Protein AF-A0A377YUH7-F1 (afdb_monomer_lite)

InterPro domains:
  IPR004445 Sodium/glutamate symport carrier protein GltS [PF03616] (2-57)
  IPR004445 Sodium/glutamate symport carrier protein GltS [PTHR36178] (2-55)

Foldseek 3Di:
DDDCDPVNVVVVQVVLLVQLVVVCVVDVVCVVVVPHSSNSSVVVVVVVVVVVVVVVVVVD

Secondary structure (DSSP, 8-state):
-----HHHHHHHHHHHHHHHHHHHHH-HHHHHTT--HHHHHHHHHHHHHHHHHHHHHT--

Organism: Klebsiella pneumoniae (NCBI:txid573)

Radius of gyration: 14.21 Å; chains: 1; bounding box: 28×27×36 Å

pLDDT: mean 81.11, std 10.6, range [49.53, 91.81]

Structure (mmCIF, N/CA/C/O backbone):
data_AF-A0A377YUH7-F1
#
_entry.id   AF-A0A377YUH7-F1
#
loop_
_atom_site.group_PDB
_atom_site.id
_atom_site.type_symbol
_atom_site.label_atom_id
_atom_site.label_alt_id
_atom_site.label_comp_id
_atom_site.label_asym_id
_atom_site.label_entity_id
_atom_site.label_seq_id
_atom_site.pdbx_PDB_ins_code
_atom_site.Cartn_x
_atom_site.Cartn_y
_atom_site.Cartn_z
_atom_site.occupancy
_atom_site.B_iso_or_equiv
_atom_site.auth_seq_id
_atom_site.auth_comp_id
_atom_site.auth_asym_id
_atom_site.auth_atom_id
_atom_site.pdbx_PDB_model_num
ATOM 1 N N . MET A 1 1 ? 9.979 -2.850 -25.481 1.00 49.53 1 MET A N 1
ATOM 2 C CA . MET A 1 1 ? 9.554 -3.918 -24.553 1.00 49.53 1 MET A CA 1
ATOM 3 C C . MET A 1 1 ? 10.177 -3.608 -23.202 1.00 49.53 1 MET A C 1
ATOM 5 O O . MET A 1 1 ? 11.390 -3.666 -23.082 1.00 49.53 1 MET A O 1
ATOM 9 N N . PHE A 1 2 ? 9.383 -3.113 -22.251 1.00 58.88 2 PHE A N 1
ATOM 10 C CA . PHE A 1 2 ? 9.876 -2.785 -20.912 1.00 58.88 2 PHE A CA 1
ATOM 11 C C . PHE A 1 2 ? 10.121 -4.098 -20.166 1.00 58.88 2 PHE A C 1
ATOM 13 O O . PHE A 1 2 ? 9.169 -4.825 -19.891 1.00 58.88 2 PHE A O 1
ATOM 20 N N . HIS A 1 3 ? 11.382 -4.428 -19.893 1.00 63.44 3 HIS A N 1
ATOM 21 C CA . HIS A 1 3 ? 11.713 -5.581 -19.065 1.00 63.44 3 HIS A CA 1
ATOM 22 C C . HIS A 1 3 ? 11.559 -5.146 -17.608 1.00 63.44 3 HIS A C 1
ATOM 24 O O . HIS A 1 3 ?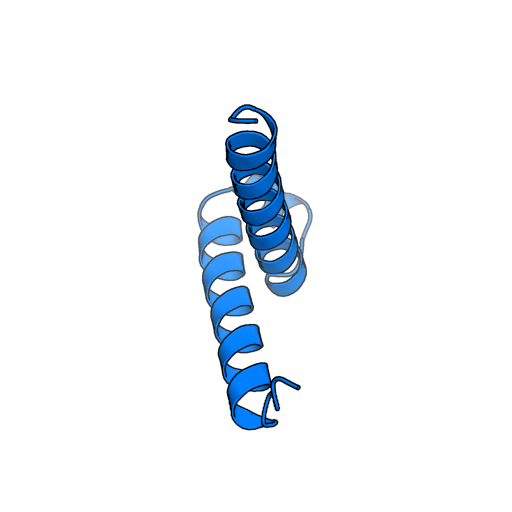 12.385 -4.411 -17.075 1.00 63.44 3 HIS A O 1
ATOM 30 N N . LEU A 1 4 ? 10.441 -5.514 -16.985 1.00 69.81 4 LEU A N 1
ATOM 31 C CA . LEU A 1 4 ? 10.323 -5.401 -15.539 1.00 69.81 4 LEU A CA 1
ATOM 32 C C . LEU A 1 4 ? 11.048 -6.603 -14.947 1.00 69.81 4 LEU A C 1
ATOM 34 O O . LEU A 1 4 ? 10.529 -7.718 -14.956 1.00 69.81 4 LEU A O 1
ATOM 38 N N . ASP A 1 5 ? 12.281 -6.377 -14.510 1.00 83.12 5 ASP A N 1
ATOM 39 C CA . ASP A 1 5 ? 13.031 -7.373 -13.755 1.00 83.12 5 ASP A CA 1
ATOM 40 C C . ASP A 1 5 ? 12.274 -7.723 -12.471 1.00 83.12 5 ASP A C 1
ATOM 42 O O . ASP A 1 5 ? 11.601 -6.871 -11.882 1.00 83.12 5 ASP A O 1
ATOM 46 N N . THR A 1 6 ? 12.425 -8.958 -11.989 1.00 85.88 6 THR A N 1
ATOM 47 C CA . THR A 1 6 ? 11.745 -9.459 -10.781 1.00 85.88 6 THR A CA 1
ATOM 48 C C . THR A 1 6 ? 11.889 -8.506 -9.590 1.00 85.88 6 THR A C 1
ATOM 50 O O . THR A 1 6 ? 10.933 -8.284 -8.848 1.00 85.88 6 THR A O 1
ATOM 53 N N . LEU A 1 7 ? 13.065 -7.885 -9.436 1.00 89.75 7 LEU A N 1
ATOM 54 C CA . LEU A 1 7 ? 13.322 -6.886 -8.397 1.00 89.75 7 LEU A CA 1
ATOM 55 C C . LEU A 1 7 ? 12.497 -5.609 -8.595 1.00 89.75 7 LEU A C 1
ATOM 57 O O . LEU A 1 7 ? 11.944 -5.093 -7.630 1.00 89.75 7 LEU A O 1
ATOM 61 N N . SER A 1 8 ? 12.365 -5.119 -9.827 1.00 86.62 8 SER A N 1
ATOM 62 C CA . SER A 1 8 ? 11.591 -3.913 -10.143 1.00 86.62 8 SER A CA 1
ATOM 63 C C . SER A 1 8 ? 10.101 -4.114 -9.856 1.00 86.62 8 SER A C 1
ATOM 65 O O . SER A 1 8 ? 9.470 -3.281 -9.203 1.00 86.62 8 SER A O 1
ATOM 67 N N . THR A 1 9 ? 9.546 -5.268 -10.236 1.00 91.12 9 THR A N 1
ATOM 68 C CA . THR A 1 9 ? 8.158 -5.625 -9.905 1.00 91.12 9 THR A CA 1
ATOM 69 C C . THR A 1 9 ? 7.953 -5.783 -8.399 1.00 91.12 9 THR A C 1
ATOM 71 O O . THR A 1 9 ? 6.941 -5.322 -7.872 1.00 91.12 9 THR A O 1
ATOM 74 N N . LEU A 1 10 ? 8.909 -6.383 -7.683 1.00 91.81 10 LEU A N 1
ATOM 75 C CA . LEU A 1 10 ? 8.829 -6.536 -6.229 1.00 91.81 10 LEU A CA 1
ATOM 76 C C . LEU A 1 10 ? 8.908 -5.182 -5.504 1.00 91.81 10 LEU A C 1
ATOM 78 O O . LEU A 1 10 ? 8.160 -4.935 -4.556 1.00 91.81 10 LEU A O 1
ATOM 82 N N . VAL A 1 11 ? 9.761 -4.272 -5.979 1.00 91.69 11 VAL A N 1
ATOM 83 C CA . VAL A 1 11 ? 9.839 -2.890 -5.483 1.00 91.69 11 VAL A CA 1
ATOM 84 C C . VAL A 1 11 ? 8.526 -2.153 -5.749 1.00 91.69 11 VAL A C 1
ATOM 86 O O . VAL A 1 11 ? 7.972 -1.540 -4.840 1.00 91.69 11 VAL A O 1
ATOM 89 N N . ALA A 1 12 ? 7.962 -2.265 -6.951 1.00 89.88 12 ALA A N 1
ATOM 90 C CA . ALA A 1 12 ? 6.659 -1.676 -7.250 1.00 89.88 12 ALA A CA 1
ATOM 91 C C . ALA A 1 12 ? 5.559 -2.239 -6.330 1.00 89.88 12 ALA A C 1
ATOM 93 O O . ALA A 1 12 ? 4.800 -1.475 -5.737 1.00 89.88 12 ALA A O 1
ATOM 94 N N . ALA A 1 13 ? 5.508 -3.559 -6.135 1.00 90.06 13 ALA A N 1
ATOM 95 C CA . ALA A 1 13 ? 4.532 -4.203 -5.258 1.00 90.06 13 ALA A CA 1
ATOM 96 C C . ALA A 1 13 ? 4.665 -3.745 -3.795 1.00 90.06 13 ALA A C 1
ATOM 98 O O . ALA A 1 13 ? 3.666 -3.435 -3.145 1.00 90.06 13 ALA A O 1
ATOM 99 N N . THR A 1 14 ? 5.892 -3.648 -3.279 1.00 90.94 14 THR A N 1
ATOM 100 C CA . THR A 1 14 ? 6.149 -3.170 -1.910 1.00 90.94 14 THR A CA 1
ATOM 101 C C . THR A 1 14 ? 5.806 -1.692 -1.729 1.00 90.94 14 THR A C 1
ATOM 103 O O . THR A 1 14 ? 5.245 -1.327 -0.696 1.00 90.94 14 THR A O 1
ATOM 106 N N . LEU A 1 15 ? 6.033 -0.846 -2.737 1.00 90.75 15 LEU A N 1
ATOM 107 C CA . LEU A 1 15 ? 5.567 0.544 -2.728 1.00 90.75 15 LEU A CA 1
ATOM 108 C C . LEU A 1 15 ? 4.038 0.629 -2.661 1.00 90.75 15 LEU A C 1
ATOM 110 O O . LEU A 1 15 ? 3.500 1.368 -1.834 1.00 90.75 15 LEU A O 1
ATOM 114 N N . VAL A 1 16 ? 3.330 -0.160 -3.473 1.00 90.62 16 VAL A N 1
ATOM 115 C CA . VAL A 1 16 ? 1.859 -0.223 -3.445 1.00 90.62 16 VAL A CA 1
ATOM 116 C C . VAL A 1 16 ? 1.352 -0.693 -2.077 1.00 90.62 16 VAL A C 1
ATOM 118 O O . VAL A 1 16 ? 0.416 -0.100 -1.537 1.00 90.62 16 VAL A O 1
ATOM 121 N N . LEU A 1 17 ? 2.000 -1.693 -1.473 1.00 89.31 17 LEU A N 1
ATOM 122 C CA . LEU A 1 17 ? 1.686 -2.177 -0.123 1.00 89.31 17 LEU A CA 1
ATOM 123 C C . LEU A 1 17 ? 1.875 -1.092 0.948 1.00 89.31 17 LEU A C 1
ATOM 125 O O . LEU A 1 17 ? 0.996 -0.899 1.791 1.00 89.31 17 LEU A O 1
ATOM 129 N N . LEU A 1 18 ? 2.990 -0.356 0.913 1.00 89.44 18 LEU A N 1
ATOM 130 C CA . LEU A 1 18 ? 3.263 0.735 1.856 1.00 89.44 18 LEU A CA 1
ATOM 131 C C . LEU A 1 18 ? 2.230 1.865 1.737 1.00 89.44 18 LEU A C 1
ATOM 133 O O . LEU A 1 18 ? 1.748 2.376 2.753 1.00 89.44 18 LEU A O 1
ATOM 137 N N . LEU A 1 19 ? 1.846 2.223 0.510 1.00 87.12 19 LEU A N 1
ATOM 138 C CA . LEU A 1 19 ? 0.795 3.211 0.254 1.00 87.12 19 LEU A CA 1
ATOM 139 C C . LEU A 1 19 ? -0.571 2.727 0.759 1.00 87.12 19 LEU A C 1
ATOM 141 O O . LEU A 1 19 ? -1.279 3.481 1.434 1.00 87.12 19 LEU A O 1
ATOM 145 N N . GLY A 1 20 ? -0.909 1.461 0.503 1.00 86.31 20 GLY A N 1
ATOM 146 C CA . GLY A 1 20 ? -2.126 0.823 1.002 1.00 86.31 20 GLY A CA 1
ATOM 147 C C . GLY A 1 20 ? -2.208 0.832 2.526 1.00 86.31 20 GLY A C 1
ATOM 148 O O . GLY A 1 20 ? -3.241 1.199 3.086 1.00 86.31 20 GLY A O 1
ATOM 149 N N . ARG A 1 21 ? -1.097 0.546 3.212 1.00 86.12 21 ARG A N 1
ATOM 150 C CA . ARG A 1 21 ? -1.014 0.595 4.679 1.00 86.12 21 ARG A CA 1
ATOM 151 C C . ARG A 1 21 ? -1.288 1.989 5.230 1.00 86.12 21 ARG A C 1
ATOM 153 O O . ARG A 1 21 ? -2.083 2.126 6.161 1.00 86.12 21 ARG A O 1
ATOM 160 N N . LYS A 1 22 ? -0.688 3.029 4.643 1.00 84.00 22 LYS A N 1
ATOM 161 C CA . LYS A 1 22 ? -0.941 4.419 5.056 1.00 84.00 22 LYS A CA 1
ATOM 162 C C . LYS A 1 22 ? -2.419 4.790 4.882 1.00 84.00 22 LYS A C 1
ATOM 164 O O . LYS A 1 22 ? -2.993 5.443 5.755 1.00 84.00 22 LYS A O 1
ATOM 169 N N . LEU A 1 23 ? -3.047 4.346 3.791 1.00 82.81 23 LEU A N 1
ATOM 170 C CA . LEU A 1 23 ? -4.464 4.600 3.525 1.00 82.81 23 LEU A CA 1
ATOM 171 C C . LEU A 1 23 ? -5.377 3.885 4.530 1.00 82.81 23 LEU A C 1
ATOM 173 O O . LEU A 1 23 ? -6.245 4.530 5.112 1.00 82.81 23 LEU A O 1
ATOM 177 N N . VAL A 1 24 ? -5.163 2.588 4.776 1.00 84.19 24 VAL A N 1
ATOM 178 C CA . VAL A 1 24 ? -5.949 1.799 5.747 1.00 84.19 24 VAL A CA 1
ATOM 179 C C . VAL A 1 24 ? -5.821 2.370 7.162 1.00 84.19 24 VAL A C 1
ATOM 181 O O . VAL A 1 24 ? -6.791 2.371 7.918 1.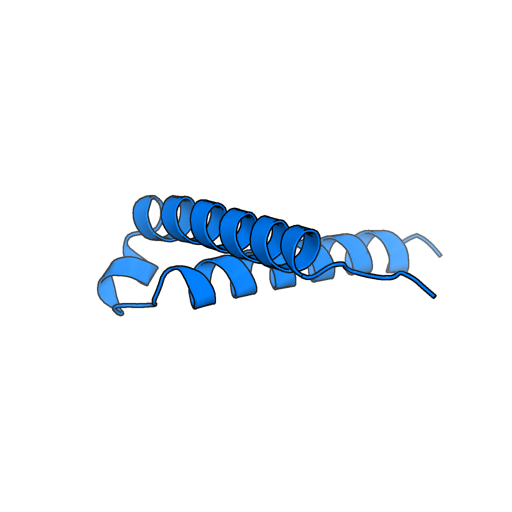00 84.19 24 VAL A O 1
ATOM 184 N N . GLN A 1 25 ? -4.647 2.899 7.521 1.00 81.00 25 GLN A N 1
ATOM 185 C CA . GLN A 1 25 ? -4.437 3.573 8.805 1.00 81.00 25 GLN A CA 1
ATOM 186 C C . GLN A 1 25 ? -5.132 4.938 8.893 1.00 81.00 25 GLN A C 1
ATOM 188 O O . GLN A 1 25 ? -5.590 5.311 9.969 1.00 81.00 25 GLN A O 1
ATOM 193 N N . THR A 1 26 ? -5.223 5.670 7.780 1.00 80.44 26 THR A N 1
ATOM 194 C CA . THR A 1 26 ? -5.847 7.003 7.734 1.00 80.44 26 THR A CA 1
ATOM 195 C C . THR A 1 26 ? -7.373 6.917 7.652 1.00 80.44 26 THR A C 1
ATOM 197 O O . THR A 1 26 ?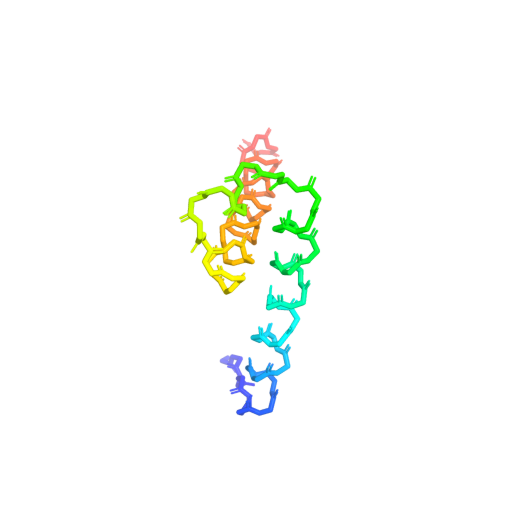 -8.068 7.756 8.220 1.00 80.44 26 THR A O 1
ATOM 200 N N . VAL A 1 27 ? -7.914 5.906 6.963 1.00 81.75 27 VAL A N 1
ATOM 201 C CA . VAL A 1 27 ? -9.353 5.757 6.731 1.00 81.75 27 VAL A CA 1
ATOM 202 C C . VAL A 1 27 ? -9.907 4.599 7.578 1.00 81.75 27 VAL A C 1
ATOM 204 O O . VAL A 1 27 ? -9.833 3.437 7.166 1.00 81.75 27 VAL A O 1
ATOM 207 N N . PRO A 1 28 ? -10.536 4.882 8.737 1.00 72.56 28 PRO A N 1
ATOM 208 C CA . PRO A 1 28 ? -11.029 3.850 9.655 1.00 72.56 28 PRO A CA 1
ATOM 209 C C . PRO A 1 28 ? -12.127 2.962 9.048 1.00 72.56 28 PRO A C 1
ATOM 211 O O . PRO A 1 28 ? -12.363 1.860 9.540 1.00 72.56 28 PRO A O 1
ATOM 214 N N . PHE A 1 29 ? -12.764 3.395 7.954 1.00 75.69 29 PHE A N 1
ATOM 215 C CA . PHE A 1 29 ? -13.705 2.584 7.182 1.00 75.69 29 PHE A CA 1
ATOM 216 C C . PHE A 1 29 ? -13.033 1.345 6.571 1.00 75.69 29 PHE A C 1
ATOM 218 O O . PHE A 1 29 ? -13.545 0.244 6.740 1.00 75.69 29 PHE A O 1
ATOM 225 N N . LEU A 1 30 ? -11.853 1.474 5.947 1.00 73.62 30 LEU A N 1
ATOM 226 C CA . LEU A 1 30 ? -11.150 0.315 5.372 1.00 73.62 30 LEU A CA 1
ATOM 227 C C . LEU A 1 30 ? -10.704 -0.676 6.454 1.00 73.62 30 LEU A C 1
ATOM 229 O O . LEU A 1 30 ? -10.771 -1.888 6.253 1.00 73.62 30 LEU A O 1
ATOM 233 N N . LYS A 1 31 ? -10.325 -0.160 7.629 1.00 70.75 31 LYS A N 1
ATOM 234 C CA . LYS A 1 31 ? -9.984 -0.971 8.802 1.00 70.75 31 LYS A CA 1
ATOM 235 C C . LYS A 1 31 ? -11.199 -1.716 9.372 1.00 70.75 31 LYS A C 1
ATOM 237 O O . LYS A 1 31 ? -11.061 -2.852 9.810 1.00 70.75 31 LYS A O 1
ATOM 242 N N . LYS A 1 32 ? -12.388 -1.101 9.346 1.00 76.19 32 LYS A N 1
ATOM 243 C CA . LYS A 1 32 ? -13.644 -1.685 9.852 1.00 76.19 32 LYS A CA 1
ATOM 244 C C . LYS A 1 32 ? -14.115 -2.898 9.041 1.00 76.19 32 LYS A C 1
ATOM 246 O O . LYS A 1 32 ? -14.730 -3.789 9.614 1.00 76.19 32 LYS A O 1
ATOM 251 N N . TYR A 1 33 ? -13.814 -2.940 7.743 1.00 79.31 33 TYR A N 1
ATOM 252 C CA . TYR A 1 33 ? -14.160 -4.056 6.850 1.00 79.31 33 TYR A CA 1
ATOM 253 C C . TYR A 1 33 ? -12.998 -5.035 6.609 1.00 79.31 33 TYR A C 1
ATOM 255 O O . TYR A 1 33 ? -13.085 -5.864 5.708 1.00 79.31 33 TYR A O 1
ATOM 263 N N . THR A 1 34 ? -11.912 -4.948 7.391 1.00 70.25 34 THR A N 1
ATOM 264 C CA . THR A 1 34 ? -10.721 -5.812 7.260 1.00 70.25 34 THR A CA 1
ATOM 265 C C . THR A 1 34 ? -10.178 -5.841 5.825 1.00 70.25 34 THR A C 1
ATOM 267 O O . THR A 1 34 ? -9.710 -6.872 5.347 1.00 70.25 34 THR A O 1
ATOM 270 N N . ILE A 1 35 ? -10.249 -4.714 5.101 1.00 79.38 35 ILE A N 1
ATOM 271 C CA . ILE A 1 35 ? -9.711 -4.670 3.739 1.00 79.38 35 ILE A CA 1
ATOM 272 C C . ILE A 1 35 ? -8.184 -4.788 3.837 1.00 79.38 35 ILE A C 1
ATOM 274 O O . ILE A 1 35 ? -7.560 -3.938 4.481 1.00 79.38 35 ILE A O 1
ATOM 278 N N . PRO A 1 36 ? -7.572 -5.817 3.222 1.00 79.25 36 PRO A N 1
ATOM 279 C CA . PRO A 1 36 ? -6.134 -6.024 3.307 1.00 79.25 36 PRO A CA 1
ATOM 280 C C . PRO A 1 36 ? -5.382 -4.870 2.631 1.00 79.25 36 PRO A C 1
ATOM 282 O O . PRO A 1 36 ? -5.810 -4.352 1.593 1.00 79.25 36 PRO A O 1
ATOM 285 N N . GLU A 1 37 ? -4.236 -4.483 3.199 1.00 81.94 37 GLU A N 1
ATOM 286 C CA . GLU A 1 37 ? -3.404 -3.385 2.688 1.00 81.94 37 GLU A CA 1
ATOM 287 C C . GLU A 1 37 ? -3.085 -3.476 1.183 1.00 81.94 37 GLU A C 1
ATOM 289 O O . GLU A 1 37 ? -3.170 -2.439 0.521 1.00 81.94 37 GLU A O 1
ATOM 294 N N . PRO A 1 38 ? -2.790 -4.656 0.590 1.00 84.44 38 PRO A N 1
ATOM 295 C CA . PRO A 1 38 ? -2.589 -4.765 -0.858 1.00 84.44 38 PRO A CA 1
ATOM 296 C C . PRO A 1 38 ? -3.798 -4.336 -1.691 1.00 84.44 38 PRO A C 1
ATOM 298 O O . PRO A 1 38 ? -3.626 -3.668 -2.710 1.00 84.44 38 PRO A O 1
ATOM 301 N N . VAL A 1 39 ? -5.019 -4.672 -1.262 1.00 86.44 39 VAL A N 1
ATOM 302 C CA . VAL A 1 39 ? -6.247 -4.309 -1.991 1.00 86.44 39 VAL A CA 1
ATOM 303 C C . VAL A 1 39 ? -6.497 -2.807 -1.883 1.00 86.44 39 VAL A C 1
ATOM 305 O O . VAL A 1 39 ? -6.813 -2.161 -2.881 1.00 86.44 39 VAL A O 1
ATOM 308 N N . ALA A 1 40 ? -6.279 -2.227 -0.701 1.00 87.69 40 ALA A N 1
ATOM 309 C CA . ALA A 1 40 ? -6.369 -0.784 -0.497 1.00 87.69 40 ALA A CA 1
ATOM 310 C C . ALA A 1 40 ? -5.326 -0.009 -1.324 1.00 87.69 40 ALA A C 1
ATOM 312 O O . ALA A 1 40 ? -5.649 1.013 -1.930 1.00 87.69 40 ALA A O 1
ATOM 313 N N . GLY A 1 41 ? -4.088 -0.509 -1.381 1.00 86.88 41 GLY A N 1
ATOM 314 C CA . GLY A 1 41 ? -3.013 0.069 -2.186 1.00 86.88 41 GLY A CA 1
ATOM 315 C C . GLY A 1 41 ? -3.316 0.003 -3.681 1.00 86.88 41 GLY A C 1
ATOM 316 O O . GLY A 1 41 ? -3.201 1.014 -4.374 1.00 86.88 41 GLY A O 1
ATOM 317 N N . GLY A 1 42 ? -3.774 -1.154 -4.166 1.00 90.38 42 GLY A N 1
ATOM 318 C CA . GLY A 1 42 ? -4.183 -1.335 -5.560 1.00 90.38 42 GLY A CA 1
ATOM 319 C C . GLY A 1 42 ? -5.343 -0.420 -5.957 1.00 90.38 42 GLY A C 1
ATOM 320 O O . GLY A 1 42 ? -5.285 0.225 -7.003 1.00 90.38 42 GLY A O 1
ATOM 321 N N . LEU A 1 43 ? -6.356 -0.286 -5.094 1.00 88.62 43 LEU A N 1
ATOM 322 C CA . LEU A 1 43 ? -7.482 0.623 -5.320 1.00 88.62 43 LEU A CA 1
ATOM 323 C C . LEU A 1 43 ? -7.029 2.090 -5.387 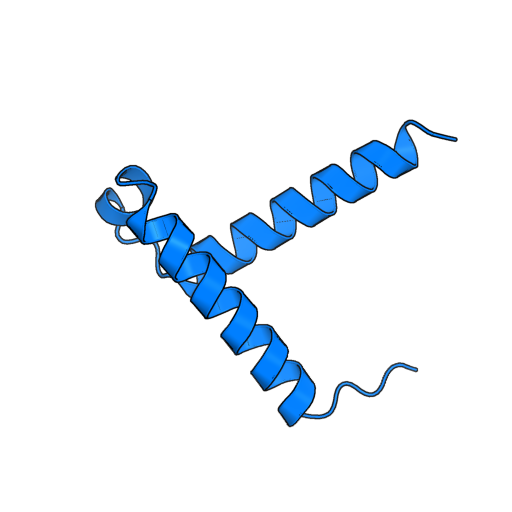1.00 88.62 43 LEU A C 1
ATOM 325 O O . LEU A 1 43 ? -7.493 2.834 -6.250 1.00 88.62 43 LEU A O 1
ATO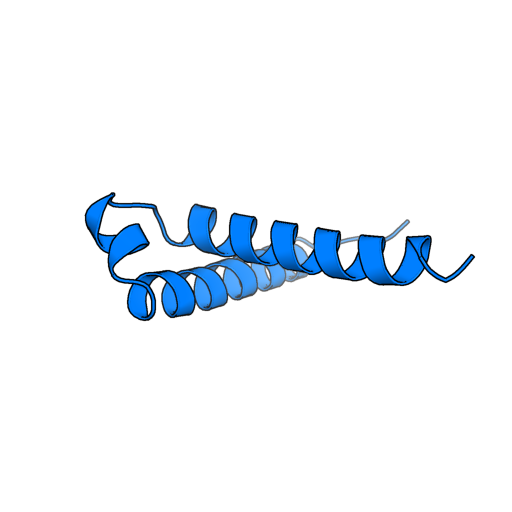M 329 N N . LEU A 1 44 ? -6.096 2.504 -4.523 1.00 86.94 44 LEU A N 1
ATOM 330 C CA . LEU A 1 44 ? -5.530 3.856 -4.541 1.00 86.94 44 LEU A CA 1
ATOM 331 C C . LEU A 1 44 ? -4.815 4.137 -5.868 1.00 86.94 44 LEU A C 1
ATOM 333 O O . LEU A 1 44 ? -5.066 5.168 -6.492 1.00 86.94 44 LEU A O 1
ATOM 337 N N . VAL A 1 45 ? -3.971 3.209 -6.329 1.00 89.12 45 VAL A N 1
ATOM 338 C CA . VAL A 1 45 ? -3.267 3.337 -7.615 1.00 89.12 45 VAL A CA 1
ATOM 339 C C . VAL A 1 45 ? -4.250 3.387 -8.782 1.00 89.12 45 VAL A C 1
ATOM 341 O O . VAL A 1 45 ? -4.105 4.241 -9.654 1.00 89.12 45 VAL A O 1
ATOM 344 N N . ALA A 1 46 ? -5.278 2.536 -8.783 1.00 90.06 46 ALA A N 1
ATOM 345 C CA . ALA A 1 46 ? -6.306 2.533 -9.820 1.00 90.06 46 ALA A CA 1
ATOM 346 C C . ALA A 1 46 ? -7.062 3.871 -9.887 1.00 90.06 46 ALA A C 1
ATOM 348 O O . ALA A 1 46 ? 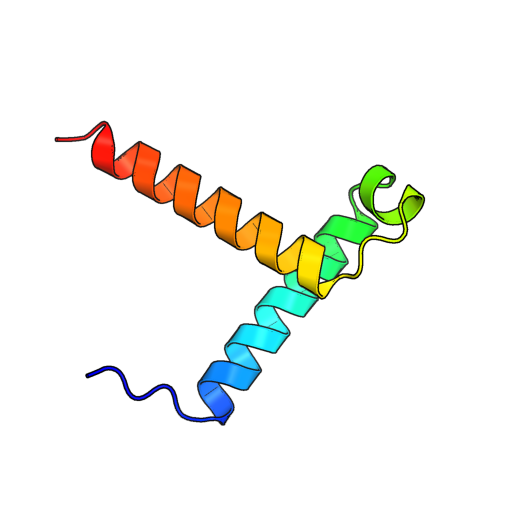-7.250 4.416 -10.973 1.00 90.06 46 ALA A O 1
ATOM 349 N N . LEU A 1 47 ? -7.442 4.443 -8.739 1.00 88.88 47 LEU A N 1
ATOM 350 C CA . LEU A 1 47 ? -8.086 5.760 -8.681 1.00 88.88 47 LEU A CA 1
ATOM 351 C C . LEU A 1 47 ? -7.149 6.885 -9.140 1.00 88.88 47 LEU A C 1
ATOM 353 O O . LEU A 1 47 ? -7.588 7.799 -9.839 1.00 88.88 47 LEU A O 1
ATOM 357 N N . ALA A 1 48 ? -5.865 6.819 -8.781 1.00 88.50 48 ALA A N 1
ATOM 358 C CA . ALA A 1 48 ? -4.868 7.792 -9.217 1.00 88.50 48 ALA A CA 1
ATOM 359 C C . ALA A 1 48 ? -4.662 7.751 -10.741 1.00 88.50 48 ALA A C 1
ATOM 361 O O . ALA A 1 48 ? -4.651 8.802 -11.384 1.00 88.50 48 ALA A O 1
ATOM 362 N N . LEU A 1 49 ? -4.559 6.551 -11.320 1.00 89.44 49 LEU A N 1
ATOM 363 C CA . LEU A 1 49 ? -4.461 6.353 -12.767 1.00 89.44 49 LEU A CA 1
ATOM 364 C C . LEU A 1 49 ? -5.729 6.820 -13.480 1.00 89.44 49 LEU A C 1
ATOM 366 O O . LEU A 1 49 ? -5.634 7.594 -14.427 1.00 89.44 49 LEU A O 1
ATOM 370 N N . LEU A 1 50 ? -6.909 6.454 -12.975 1.00 89.50 50 LEU A N 1
ATOM 371 C CA . LEU A 1 50 ? -8.184 6.913 -13.527 1.00 89.50 50 LEU A CA 1
ATOM 372 C C . LEU A 1 50 ? -8.284 8.445 -13.522 1.00 89.50 50 LEU A C 1
ATOM 374 O O . LEU A 1 50 ? -8.703 9.044 -14.510 1.00 89.50 50 LEU A O 1
ATOM 378 N N . GLY A 1 51 ? -7.878 9.101 -12.432 1.00 89.00 51 GLY A N 1
ATOM 379 C CA . GLY A 1 51 ? -7.833 10.562 -12.354 1.00 89.00 51 GLY A CA 1
ATOM 380 C C . GLY A 1 51 ? -6.833 11.179 -13.337 1.00 89.00 51 GLY A C 1
ATOM 381 O O . GLY A 1 51 ? -7.135 12.194 -13.970 1.00 89.00 51 GLY A O 1
ATOM 382 N N . ALA A 1 52 ? -5.663 10.557 -13.502 1.00 88.19 52 ALA A N 1
ATOM 383 C CA . ALA A 1 52 ? -4.658 10.983 -14.472 1.00 88.19 52 ALA A CA 1
ATOM 384 C C . ALA A 1 52 ? -5.166 10.854 -15.919 1.00 88.19 52 ALA A C 1
ATOM 386 O O . ALA A 1 52 ? -4.998 11.791 -16.704 1.00 88.19 52 ALA A O 1
ATOM 387 N N . GLU A 1 53 ? -5.845 9.752 -16.248 1.00 83.06 53 GLU A N 1
ATOM 388 C CA . GLU A 1 53 ? -6.463 9.531 -17.559 1.00 83.06 53 GLU A CA 1
ATOM 389 C C . GLU A 1 53 ? -7.612 10.500 -17.818 1.00 83.06 53 GLU A C 1
ATOM 391 O O . GLU A 1 53 ? -7.659 11.121 -18.876 1.00 83.06 53 GLU A O 1
ATOM 396 N N . LYS A 1 54 ? -8.497 10.728 -16.840 1.00 79.69 54 LYS A N 1
ATOM 397 C CA . LYS A 1 54 ? -9.563 11.738 -16.949 1.00 79.69 54 LYS A CA 1
ATOM 398 C C . LYS A 1 54 ? -9.001 13.130 -17.241 1.00 79.69 54 LYS A C 1
ATOM 400 O O . LYS A 1 54 ? -9.566 13.861 -18.049 1.00 79.69 54 LYS A O 1
ATOM 405 N N . LYS A 1 55 ? -7.878 13.494 -16.616 1.00 75.75 55 LYS A N 1
ATOM 406 C CA . LYS A 1 55 ? -7.222 14.792 -16.823 1.00 75.75 55 LYS A CA 1
ATOM 407 C C . LYS A 1 55 ? -6.553 14.909 -18.200 1.00 75.75 55 LYS A C 1
ATOM 409 O O . LYS A 1 55 ? -6.455 16.019 -18.717 1.00 75.75 55 LYS A O 1
ATOM 414 N N . HIS A 1 56 ? -6.105 13.796 -18.783 1.00 68.00 56 HIS A N 1
ATOM 415 C CA . HIS A 1 56 ? -5.554 13.748 -20.142 1.00 68.00 56 HIS A CA 1
ATOM 416 C C . HIS A 1 56 ? -6.646 13.700 -21.220 1.00 68.00 56 HIS A C 1
ATOM 418 O O . HIS A 1 56 ? -6.545 14.417 -22.208 1.00 68.00 56 HIS A O 1
ATOM 424 N N . GLY A 1 57 ? -7.712 12.922 -21.014 1.00 61.62 57 GLY A N 1
ATOM 425 C CA . GLY A 1 57 ? -8.840 12.799 -21.944 1.00 61.62 57 GLY A CA 1
ATOM 426 C C . GLY A 1 57 ? -9.770 14.016 -21.986 1.00 61.62 57 GLY A C 1
ATOM 427 O O . GLY A 1 57 ? -10.527 14.159 -22.931 1.00 61.62 57 GLY A O 1
ATOM 428 N N . TYR A 1 58 ? -9.705 14.912 -20.995 1.00 58.62 58 TYR A N 1
ATOM 429 C CA . TYR A 1 58 ? -10.390 16.216 -21.021 1.00 58.62 58 TYR A CA 1
ATOM 430 C C . TYR A 1 58 ? -9.552 17.318 -21.707 1.00 58.62 58 TYR A C 1
ATOM 432 O O . TYR A 1 58 ? -9.983 18.463 -21.802 1.00 58.62 58 TYR A O 1
ATOM 440 N N . ARG A 1 59 ? -8.317 17.002 -22.126 1.00 57.06 59 ARG A N 1
ATOM 441 C CA . ARG A 1 59 ? -7.355 17.944 -22.726 1.00 57.06 59 ARG A CA 1
ATOM 442 C C . ARG A 1 59 ? -7.090 17.699 -24.221 1.00 57.06 59 ARG A C 1
ATOM 444 O O . ARG A 1 59 ? -6.163 18.316 -24.738 1.00 57.06 59 ARG A O 1
ATOM 451 N N . ASN A 1 60 ? -7.878 16.851 -24.887 1.00 53.31 60 ASN A N 1
ATOM 452 C CA . ASN A 1 60 ? -7.903 16.684 -26.347 1.00 53.31 60 ASN A CA 1
ATOM 453 C C . ASN A 1 60 ? -9.322 16.879 -26.873 1.00 53.31 60 ASN A C 1
ATOM 455 O O . ASN A 1 60 ? -10.241 16.304 -26.250 1.00 53.31 60 ASN A O 1
#

Sequence (60 aa):
MFHLDTLSTLVAATLVLLLGRKLVQTVPFLKKYTIPEPVAGGLLVALALLGAEKKHGYRN